Protein AF-A0A3N5V5U7-F1 (afdb_monomer_lite)

Secondary structure (DSSP, 8-state):
----HHHHHTT--------------------GGGSHHHHHHHHHHHHHHHHHHHHHHH---HHHHHHHHHHH-

pLDDT: mean 72.58, std 19.03, range [41.72, 96.12]

Radius of gyration: 24.46 Å; chains: 1; bounding box: 49×42×51 Å

Structure (mmCIF, N/CA/C/O backbone):
data_AF-A0A3N5V5U7-F1
#
_entry.id   AF-A0A3N5V5U7-F1
#
loop_
_atom_site.group_PDB
_atom_site.id
_atom_site.type_symbol
_atom_site.label_atom_id
_atom_site.label_alt_id
_atom_site.label_comp_id
_atom_site.label_asym_id
_atom_site.label_entity_id
_atom_site.label_seq_id
_atom_site.pdbx_PDB_ins_code
_atom_site.Cartn_x
_atom_site.Cartn_y
_atom_site.Cartn_z
_atom_site.occupancy
_atom_site.B_iso_or_equiv
_atom_site.auth_seq_id
_atom_site.auth_comp_id
_atom_site.auth_asym_id
_atom_site.auth_atom_id
_atom_site.pdbx_PDB_model_num
ATOM 1 N N . MET A 1 1 ? 2.915 -37.008 -22.692 1.00 41.72 1 MET A N 1
ATOM 2 C CA . MET A 1 1 ? 3.533 -36.069 -21.731 1.00 41.72 1 MET A CA 1
ATOM 3 C C . MET A 1 1 ? 4.070 -34.882 -22.514 1.00 41.72 1 MET A C 1
ATOM 5 O O . MET A 1 1 ? 4.883 -35.094 -23.403 1.00 41.72 1 MET A O 1
ATOM 9 N N . LYS A 1 2 ? 3.554 -33.668 -22.277 1.00 48.22 2 LYS A N 1
ATOM 10 C CA . LYS A 1 2 ? 4.085 -32.443 -22.893 1.00 48.22 2 LYS A CA 1
ATOM 11 C C . LYS A 1 2 ? 5.264 -31.973 -22.044 1.00 48.22 2 LYS A C 1
ATOM 13 O O . LYS A 1 2 ? 5.064 -31.566 -20.907 1.00 48.22 2 LYS A O 1
ATOM 18 N N . VAL A 1 3 ? 6.463 -32.101 -22.596 1.00 49.94 3 VAL A N 1
ATOM 19 C CA . VAL A 1 3 ? 7.708 -31.582 -22.022 1.00 49.94 3 VAL A CA 1
ATOM 20 C C . VAL A 1 3 ? 7.600 -30.056 -21.976 1.00 49.94 3 VAL A C 1
ATOM 22 O O . VAL A 1 3 ? 7.200 -29.440 -22.968 1.00 49.94 3 VAL A O 1
ATOM 25 N N . SER A 1 4 ? 7.872 -29.468 -20.812 1.00 53.75 4 SER A N 1
ATOM 26 C CA . SER A 1 4 ? 7.767 -28.025 -20.586 1.00 53.75 4 SER A CA 1
ATOM 27 C C . SER A 1 4 ? 8.847 -27.294 -21.384 1.00 53.75 4 SER A C 1
ATOM 29 O O . SER A 1 4 ? 9.989 -27.742 -21.454 1.00 53.75 4 SER A O 1
ATOM 31 N N . GLU A 1 5 ? 8.5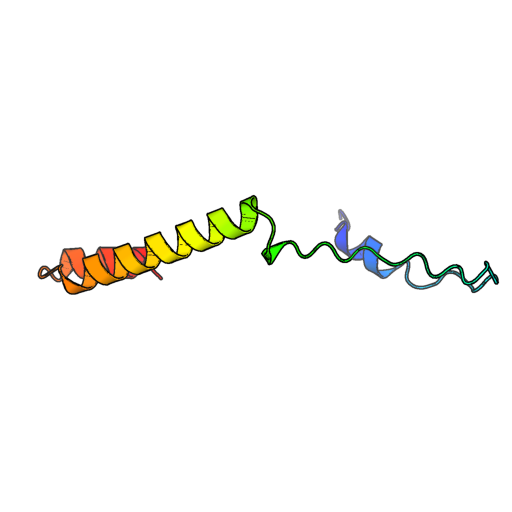01 -26.153 -21.979 1.00 54.47 5 GLU A N 1
ATOM 32 C CA . GLU A 1 5 ? 9.402 -25.318 -22.792 1.00 54.47 5 GLU A CA 1
ATOM 33 C C . GLU A 1 5 ? 10.688 -24.915 -22.040 1.00 54.47 5 GLU A C 1
ATOM 35 O O . GLU A 1 5 ? 11.713 -24.662 -22.667 1.00 54.47 5 GLU A O 1
ATOM 40 N N . LEU A 1 6 ? 10.663 -24.947 -20.702 1.00 49.34 6 LEU A N 1
ATOM 41 C CA . LEU A 1 6 ? 11.817 -24.685 -19.841 1.00 49.34 6 LEU A CA 1
ATOM 42 C C . LEU A 1 6 ? 12.944 -25.723 -19.986 1.00 49.34 6 LEU A C 1
ATOM 44 O O . LEU A 1 6 ? 14.118 -25.367 -19.909 1.00 49.34 6 LEU A O 1
ATOM 48 N N . GLU A 1 7 ? 12.618 -26.995 -20.231 1.00 46.69 7 GLU A N 1
ATOM 49 C CA . GLU A 1 7 ? 13.622 -28.069 -20.325 1.00 46.69 7 GLU A CA 1
ATOM 50 C C . GLU A 1 7 ? 14.394 -28.028 -21.653 1.00 46.69 7 GLU A C 1
ATOM 52 O O . GLU A 1 7 ? 15.523 -28.510 -21.732 1.00 46.69 7 GLU A O 1
ATOM 57 N N . LYS A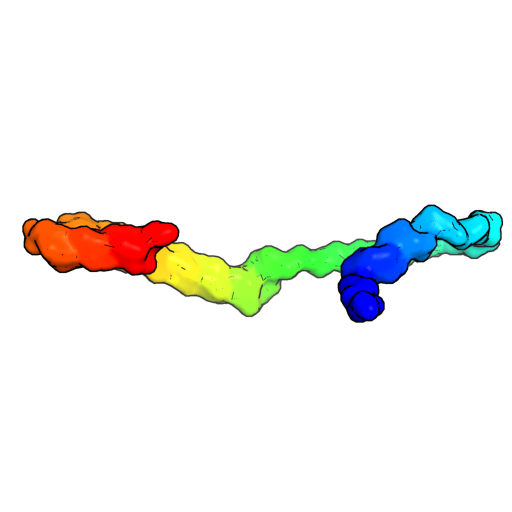 1 8 ? 13.843 -27.378 -22.689 1.00 50.12 8 LYS A N 1
ATOM 58 C CA . LYS A 1 8 ? 14.533 -27.180 -23.977 1.00 50.12 8 LYS A CA 1
ATOM 59 C C . LYS A 1 8 ? 15.680 -26.173 -23.882 1.00 50.12 8 LYS A C 1
ATOM 61 O O . LYS A 1 8 ? 16.646 -26.278 -24.633 1.00 50.12 8 LYS A O 1
ATOM 66 N N . ILE A 1 9 ? 15.595 -25.219 -22.955 1.00 49.19 9 ILE A N 1
ATOM 67 C CA . ILE A 1 9 ? 16.597 -24.155 -22.793 1.00 49.19 9 ILE A CA 1
ATOM 68 C C . ILE A 1 9 ? 17.887 -24.721 -22.179 1.00 49.19 9 ILE A C 1
ATOM 70 O O . ILE A 1 9 ? 18.977 -24.242 -22.478 1.00 49.19 9 ILE A O 1
ATOM 74 N N . SER A 1 10 ? 17.794 -25.793 -21.384 1.00 46.34 10 SER A N 1
ATOM 75 C CA . SER A 1 10 ? 18.956 -26.363 -20.692 1.00 46.34 10 SER A CA 1
ATOM 76 C C . SER A 1 10 ? 19.864 -27.229 -21.578 1.00 46.34 10 SER A C 1
ATOM 78 O O . SER A 1 10 ? 20.967 -27.565 -21.152 1.00 46.34 10 SER A O 1
ATOM 80 N N . VAL A 1 11 ? 19.430 -27.603 -22.789 1.00 48.91 11 VAL A N 1
ATOM 81 C CA . VAL A 1 11 ? 20.172 -28.528 -23.673 1.00 48.91 11 VAL A CA 1
ATOM 82 C C . VAL A 1 11 ? 20.993 -27.802 -24.750 1.00 48.91 11 VAL A C 1
ATOM 84 O O . VAL A 1 11 ? 21.926 -28.379 -25.299 1.00 48.91 11 VAL A O 1
ATOM 87 N N . MET A 1 12 ? 20.759 -26.510 -25.003 1.00 46.00 12 MET A N 1
ATOM 88 C CA . MET A 1 12 ? 21.582 -25.714 -25.937 1.00 46.00 12 MET A CA 1
ATOM 89 C C . MET A 1 12 ? 22.909 -25.214 -25.332 1.00 46.00 12 MET A C 1
ATOM 91 O O . MET A 1 12 ? 23.480 -24.219 -25.767 1.00 46.00 12 MET A O 1
ATOM 95 N N . GLY A 1 13 ? 23.431 -25.922 -24.333 1.00 48.19 13 GLY A N 1
ATOM 96 C CA . GLY A 1 13 ? 24.714 -25.647 -23.692 1.00 48.19 13 GLY A CA 1
ATOM 97 C C . GLY A 1 13 ? 25.886 -26.445 -24.263 1.00 48.19 13 GLY A C 1
ATOM 98 O O . GLY A 1 13 ? 26.740 -26.850 -23.485 1.00 48.19 13 GLY A O 1
ATOM 99 N N . ALA A 1 14 ? 25.936 -26.733 -25.569 1.00 53.62 14 ALA A N 1
ATOM 100 C CA . ALA A 1 14 ? 27.128 -27.315 -26.203 1.00 53.62 14 ALA A CA 1
ATOM 101 C C . ALA A 1 14 ? 27.086 -27.201 -27.739 1.00 53.62 14 ALA A C 1
ATOM 103 O O . ALA A 1 14 ? 26.652 -28.129 -28.417 1.00 53.62 14 ALA A O 1
ATOM 104 N N . ILE A 1 15 ? 27.575 -26.092 -28.304 1.00 48.94 15 ILE A N 1
ATOM 105 C CA . ILE A 1 15 ? 28.001 -26.051 -29.715 1.00 48.94 15 ILE A CA 1
ATOM 106 C C . ILE A 1 15 ? 29.485 -25.630 -29.769 1.00 48.94 15 ILE A C 1
ATOM 108 O O . ILE A 1 15 ? 29.872 -24.721 -29.027 1.00 48.94 15 ILE A O 1
ATOM 112 N N . PRO A 1 16 ? 30.342 -26.316 -30.558 1.00 44.56 16 PRO A N 1
ATOM 113 C CA . PRO A 1 16 ? 31.798 -26.162 -30.519 1.00 44.56 16 PRO A CA 1
ATOM 114 C C . PRO A 1 16 ? 32.296 -24.813 -31.045 1.00 44.56 16 PRO A C 1
ATOM 116 O O . PRO A 1 16 ? 31.704 -24.202 -31.927 1.00 44.56 16 PRO A O 1
ATOM 119 N N . ARG A 1 17 ? 33.442 -24.388 -30.500 1.00 55.16 17 ARG A N 1
ATOM 120 C CA . ARG A 1 17 ? 34.158 -23.147 -30.821 1.00 55.16 17 ARG A CA 1
ATOM 121 C C . ARG A 1 17 ? 34.642 -23.127 -32.273 1.00 55.16 17 ARG A C 1
ATOM 123 O O . ARG A 1 17 ? 35.671 -23.734 -32.568 1.00 55.16 17 ARG A O 1
ATOM 130 N N . GLU A 1 18 ? 34.018 -22.315 -33.114 1.00 46.31 18 GLU A N 1
ATOM 131 C CA . GLU A 1 18 ? 34.691 -21.747 -34.282 1.00 46.31 18 GLU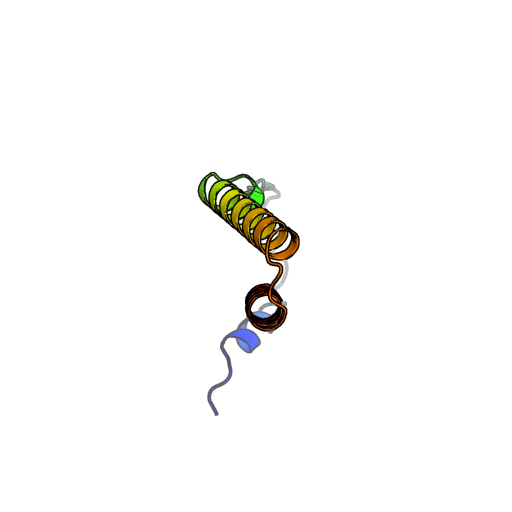 A CA 1
ATOM 132 C C . GLU A 1 18 ? 35.056 -20.287 -34.004 1.00 46.31 18 GLU A C 1
ATOM 134 O O . GLU A 1 18 ? 34.309 -19.526 -33.389 1.00 46.31 18 GLU A O 1
ATOM 139 N N . ARG A 1 19 ? 36.301 -19.940 -34.345 1.00 51.56 19 ARG A N 1
ATOM 140 C CA . ARG A 1 19 ? 36.902 -18.620 -34.139 1.00 51.56 19 ARG A CA 1
ATOM 141 C C . ARG A 1 19 ? 36.201 -17.601 -35.032 1.00 51.56 19 ARG A C 1
ATOM 143 O O . ARG A 1 19 ? 36.671 -17.327 -36.130 1.00 51.56 19 ARG A O 1
ATOM 150 N N . GLU A 1 20 ? 35.148 -16.984 -34.528 1.00 43.34 20 GLU A N 1
ATOM 151 C CA . GLU A 1 20 ? 34.630 -15.748 -35.102 1.00 43.34 20 GLU A CA 1
ATOM 152 C C . GLU A 1 20 ? 35.190 -14.550 -34.335 1.00 43.34 20 GLU A C 1
ATOM 154 O O . GLU A 1 20 ? 35.409 -14.580 -33.122 1.00 43.34 20 GLU A O 1
ATOM 159 N N . SER A 1 21 ? 35.561 -13.531 -35.106 1.00 51.41 21 SER A N 1
ATOM 160 C CA . SER A 1 21 ? 36.288 -12.337 -34.692 1.00 51.41 21 SER A CA 1
ATOM 161 C C . SER A 1 21 ? 35.772 -11.753 -33.378 1.00 51.41 21 SER A C 1
ATOM 163 O O . SER A 1 21 ? 34.574 -11.520 -33.232 1.00 51.41 21 SER A O 1
ATOM 165 N N . ARG A 1 22 ? 36.693 -11.433 -32.459 1.00 53.59 22 ARG A N 1
ATOM 166 C CA . ARG A 1 22 ? 36.416 -10.642 -31.253 1.00 53.59 22 ARG A CA 1
ATOM 167 C C . ARG A 1 22 ? 36.063 -9.203 -31.632 1.00 53.59 22 ARG A C 1
ATOM 169 O O . ARG A 1 22 ? 36.859 -8.292 -31.439 1.00 53.59 22 ARG A O 1
ATOM 176 N N . VAL A 1 23 ? 34.879 -8.996 -32.182 1.00 54.66 23 VAL A N 1
ATOM 177 C CA . VAL A 1 23 ? 34.176 -7.740 -31.977 1.00 54.66 23 VAL A CA 1
ATOM 178 C C . VAL A 1 23 ? 33.300 -8.028 -30.773 1.00 54.66 23 VAL A C 1
ATOM 180 O O . VAL A 1 23 ? 32.265 -8.674 -30.902 1.00 54.66 23 VAL A O 1
ATOM 183 N N . GLU A 1 24 ? 33.774 -7.649 -29.585 1.00 56.97 24 GLU A N 1
ATOM 184 C CA . GLU A 1 24 ? 32.904 -7.524 -28.417 1.00 56.97 24 GLU A CA 1
ATOM 185 C C . GLU A 1 24 ? 31.796 -6.549 -28.814 1.00 56.97 24 GLU A C 1
ATOM 187 O O . GLU A 1 24 ? 31.955 -5.331 -28.751 1.00 56.97 24 GLU A O 1
ATOM 192 N N . GLN A 1 25 ? 30.678 -7.079 -29.310 1.00 56.28 25 GLN A N 1
ATOM 193 C CA . GLN A 1 25 ? 29.450 -6.314 -29.360 1.00 56.28 25 GLN A CA 1
ATOM 194 C C . GLN A 1 25 ? 29.144 -5.991 -27.907 1.00 56.28 25 GLN A C 1
ATOM 196 O O . GLN A 1 25 ? 28.892 -6.896 -27.109 1.00 56.28 25 GLN A O 1
ATOM 201 N N . SER A 1 26 ? 29.250 -4.712 -27.545 1.00 59.47 26 SER A N 1
ATOM 202 C CA . SER A 1 26 ? 28.874 -4.253 -26.219 1.00 59.47 26 SER A CA 1
ATOM 203 C C . SER A 1 26 ? 27.424 -4.666 -26.003 1.00 59.47 26 SER A C 1
ATOM 205 O O . SER A 1 26 ? 26.517 -4.117 -26.632 1.00 59.47 26 SER A O 1
ATOM 207 N N . ALA A 1 27 ? 27.200 -5.676 -25.168 1.00 59.94 27 ALA A N 1
ATOM 208 C CA . ALA A 1 27 ? 25.859 -6.045 -24.772 1.00 59.94 27 ALA A CA 1
ATOM 209 C C . ALA A 1 27 ? 25.255 -4.816 -24.086 1.00 59.94 27 ALA A C 1
ATOM 211 O O . ALA A 1 27 ? 25.728 -4.386 -23.033 1.00 59.94 27 ALA A O 1
ATOM 212 N N . TYR A 1 28 ? 24.254 -4.203 -24.716 1.00 59.12 28 TYR A N 1
ATOM 213 C CA . TYR A 1 28 ? 23.507 -3.117 -24.102 1.00 59.12 28 TYR A CA 1
ATOM 214 C C . TYR A 1 28 ? 22.767 -3.694 -22.894 1.00 59.12 28 TYR A C 1
ATOM 216 O O . TYR A 1 28 ? 21.755 -4.379 -23.036 1.00 59.12 28 TYR A O 1
ATOM 224 N N . CYS A 1 29 ? 23.290 -3.448 -21.694 1.00 61.91 29 CYS A N 1
ATOM 225 C CA . CYS A 1 29 ? 22.572 -3.732 -20.464 1.00 61.91 29 CYS A CA 1
ATOM 226 C C . CYS A 1 29 ? 21.474 -2.673 -20.326 1.00 61.91 29 CYS A C 1
ATOM 228 O O . CYS A 1 29 ? 21.741 -1.526 -19.971 1.00 61.91 29 CYS A O 1
ATOM 230 N N . ILE A 1 30 ? 20.240 -3.025 -20.686 1.00 63.03 30 ILE A N 1
ATOM 231 C CA . ILE A 1 30 ? 19.093 -2.155 -20.437 1.00 63.03 30 ILE A CA 1
ATOM 232 C C . ILE A 1 30 ? 18.796 -2.237 -18.940 1.00 63.03 30 ILE A C 1
ATOM 234 O O . ILE A 1 30 ? 18.277 -3.239 -18.451 1.00 63.03 30 ILE A O 1
ATOM 238 N N . GLU A 1 31 ? 19.123 -1.181 -18.198 1.00 65.88 31 GLU A N 1
ATOM 239 C CA . GLU A 1 31 ? 18.722 -1.049 -16.798 1.00 65.88 31 GLU A CA 1
ATOM 240 C C . GLU A 1 31 ? 17.209 -0.801 -16.710 1.00 65.88 31 GLU A C 1
ATOM 242 O O . GLU A 1 31 ? 16.728 0.333 -16.668 1.00 65.88 31 GLU A O 1
ATOM 247 N N . TYR A 1 32 ? 16.432 -1.884 -16.679 1.00 65.88 32 TYR A N 1
ATOM 248 C CA . TYR A 1 32 ? 14.969 -1.828 -16.607 1.00 65.88 32 TYR A CA 1
ATOM 249 C C . TYR A 1 32 ? 14.458 -1.071 -15.375 1.00 65.88 32 TYR A C 1
ATOM 25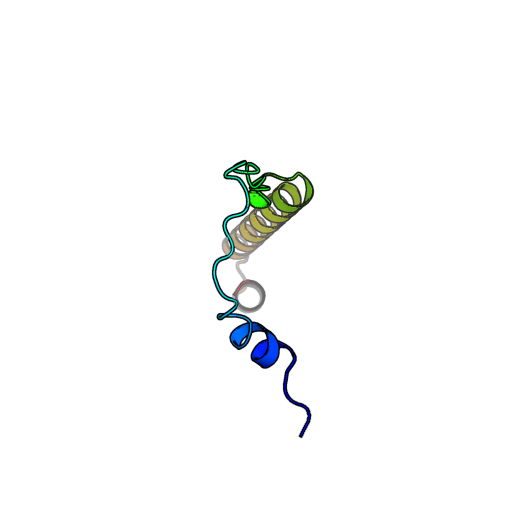1 O O . TYR A 1 32 ? 13.424 -0.415 -15.440 1.00 65.88 32 TYR A O 1
ATOM 259 N N . LEU A 1 33 ? 15.200 -1.094 -14.265 1.00 61.09 33 LEU A N 1
ATOM 260 C CA . LEU A 1 33 ? 14.780 -0.480 -13.001 1.00 61.09 33 LEU A CA 1
ATOM 261 C C . LEU A 1 33 ? 14.629 1.047 -13.076 1.00 61.09 33 LEU A C 1
ATOM 263 O O . LEU A 1 33 ? 13.858 1.605 -12.298 1.00 61.09 33 LEU A O 1
ATOM 267 N N . ASN A 1 34 ? 15.332 1.701 -14.005 1.00 67.69 34 ASN A N 1
ATOM 268 C CA . ASN A 1 34 ? 15.322 3.155 -14.170 1.00 67.69 34 ASN A CA 1
ATOM 269 C C . ASN A 1 34 ? 14.458 3.620 -15.350 1.00 67.69 34 ASN A C 1
ATOM 271 O O . ASN A 1 34 ? 14.356 4.824 -15.595 1.00 67.69 34 ASN A O 1
ATOM 275 N N . GLN A 1 35 ? 13.815 2.703 -16.083 1.00 81.31 35 GLN A N 1
ATOM 276 C CA . GLN A 1 35 ? 12.905 3.118 -17.144 1.00 81.31 35 GLN A CA 1
ATOM 277 C C . GLN A 1 35 ? 11.626 3.735 -16.559 1.00 81.31 35 GLN A C 1
ATOM 279 O O . GLN A 1 35 ? 11.147 3.279 -15.514 1.00 81.31 35 GLN A O 1
ATOM 284 N N . PRO A 1 36 ? 11.033 4.735 -17.242 1.00 83.19 36 PRO A N 1
ATOM 285 C CA . PRO A 1 36 ? 9.901 5.497 -16.717 1.00 83.19 36 PRO A CA 1
ATOM 286 C C . PRO A 1 36 ? 8.750 4.628 -16.207 1.00 83.19 36 PRO A C 1
ATOM 288 O O . PRO A 1 36 ? 8.250 4.869 -15.115 1.00 83.19 36 PRO A O 1
ATOM 291 N N . PHE A 1 37 ? 8.387 3.574 -16.945 1.00 84.06 37 PHE A N 1
ATOM 292 C CA . PHE A 1 37 ? 7.321 2.653 -16.551 1.00 84.06 37 PHE A CA 1
ATOM 293 C C . PHE A 1 37 ? 7.587 1.989 -15.190 1.00 84.06 37 PHE A C 1
ATOM 295 O O . PHE A 1 37 ? 6.755 2.065 -14.288 1.00 84.06 37 PHE A O 1
ATOM 302 N N . TYR A 1 38 ? 8.761 1.374 -15.016 1.00 82.62 38 TYR A N 1
ATOM 303 C CA . TYR A 1 38 ? 9.096 0.658 -13.783 1.00 82.62 38 TYR A CA 1
ATOM 304 C C . TYR A 1 38 ? 9.322 1.607 -12.608 1.00 82.62 38 TYR A C 1
ATOM 306 O O . TYR A 1 38 ? 8.967 1.269 -11.478 1.00 82.62 38 TYR A O 1
ATOM 314 N N . LYS A 1 39 ? 9.855 2.807 -12.867 1.00 84.94 39 LYS A N 1
ATOM 315 C CA . LYS A 1 39 ? 9.962 3.859 -11.855 1.00 84.94 39 LYS A CA 1
ATOM 316 C C . LYS A 1 39 ? 8.577 4.290 -11.367 1.00 84.94 39 LYS A C 1
ATOM 318 O O . LYS A 1 39 ? 8.324 4.241 -10.171 1.00 84.94 39 LYS A O 1
ATOM 323 N N . SER A 1 40 ? 7.663 4.628 -12.277 1.00 87.81 40 SER A N 1
ATOM 324 C CA . SER A 1 40 ? 6.295 5.019 -11.919 1.00 87.81 40 SER A CA 1
ATOM 325 C C . SER A 1 40 ? 5.542 3.911 -11.183 1.00 87.81 40 SER A C 1
ATOM 327 O O . SER A 1 40 ? 4.837 4.193 -10.218 1.00 87.81 40 SER A O 1
ATOM 329 N N . LEU A 1 41 ? 5.717 2.650 -11.592 1.00 88.06 41 LEU A N 1
ATOM 330 C CA . LEU A 1 41 ? 5.134 1.505 -10.895 1.00 88.06 41 LEU A CA 1
ATOM 331 C C . LEU A 1 41 ? 5.688 1.367 -9.469 1.00 88.06 41 LEU A C 1
ATOM 333 O O . LEU A 1 41 ? 4.919 1.186 -8.527 1.00 88.06 41 LEU A O 1
ATOM 337 N N . ARG A 1 42 ? 7.009 1.493 -9.293 1.00 88.69 42 ARG A N 1
ATOM 338 C CA . ARG A 1 42 ? 7.645 1.468 -7.968 1.00 88.69 42 ARG A CA 1
ATOM 339 C C . ARG A 1 42 ? 7.121 2.597 -7.083 1.00 88.69 42 ARG A C 1
ATOM 341 O O . ARG A 1 42 ? 6.730 2.335 -5.950 1.00 88.69 42 ARG A O 1
ATOM 348 N N . ASP A 1 43 ? 7.087 3.821 -7.598 1.00 90.94 43 ASP A N 1
ATOM 349 C CA . ASP A 1 43 ? 6.634 4.998 -6.851 1.00 90.94 43 ASP A CA 1
ATOM 350 C C . ASP A 1 43 ? 5.160 4.852 -6.427 1.00 90.94 43 ASP A C 1
ATOM 352 O O . ASP A 1 43 ? 4.794 5.187 -5.296 1.00 90.94 43 ASP A O 1
ATOM 356 N N . MET A 1 44 ? 4.321 4.279 -7.298 1.00 94.19 44 MET A N 1
ATOM 357 C CA . MET A 1 44 ? 2.925 3.957 -6.991 1.00 94.19 44 MET A CA 1
ATOM 358 C C . MET A 1 44 ? 2.813 2.928 -5.860 1.00 94.19 44 MET A C 1
ATOM 360 O O . MET A 1 44 ? 2.067 3.154 -4.908 1.00 94.19 44 MET A O 1
ATOM 364 N N . ILE A 1 45 ? 3.575 1.830 -5.927 1.00 91.56 45 ILE A N 1
ATOM 365 C CA . ILE A 1 45 ? 3.582 0.790 -4.886 1.00 91.56 45 ILE A CA 1
ATOM 366 C C . ILE A 1 45 ? 4.026 1.376 -3.540 1.00 91.56 45 ILE A C 1
ATOM 368 O O . ILE A 1 45 ? 3.356 1.168 -2.530 1.00 91.56 45 ILE A O 1
ATOM 372 N N . VAL A 1 46 ? 5.112 2.153 -3.523 1.00 92.62 46 VAL A N 1
ATOM 373 C CA . VAL A 1 46 ? 5.613 2.808 -2.302 1.00 92.62 46 VAL A CA 1
ATOM 374 C C . VAL A 1 46 ? 4.552 3.737 -1.709 1.00 92.62 46 VAL A C 1
ATOM 376 O O . VAL A 1 46 ? 4.292 3.695 -0.507 1.00 92.62 46 VAL A O 1
ATOM 379 N N . THR A 1 47 ? 3.882 4.529 -2.550 1.00 96.12 47 THR A N 1
ATOM 380 C CA . THR A 1 47 ? 2.805 5.433 -2.116 1.00 96.12 47 THR A CA 1
ATOM 381 C C . THR A 1 47 ? 1.625 4.671 -1.510 1.00 96.12 47 THR A C 1
ATOM 383 O O . THR A 1 47 ? 1.075 5.090 -0.486 1.00 96.12 47 THR A O 1
ATOM 386 N N . GLN A 1 48 ? 1.244 3.542 -2.113 1.00 93.75 48 GLN A N 1
ATOM 387 C CA . GLN A 1 48 ? 0.164 2.696 -1.613 1.00 93.75 48 GLN A CA 1
ATOM 388 C C . GLN A 1 48 ? 0.508 2.111 -0.238 1.00 93.75 48 GLN A C 1
ATOM 390 O O . GLN A 1 48 ? -0.303 2.214 0.681 1.00 93.75 48 GLN A O 1
ATOM 395 N N . ILE A 1 49 ? 1.725 1.581 -0.066 1.00 91.12 49 ILE A N 1
ATOM 396 C CA . ILE A 1 49 ? 2.200 1.036 1.216 1.00 91.12 49 ILE A CA 1
ATOM 397 C C . ILE A 1 49 ? 2.145 2.109 2.306 1.00 91.12 49 ILE A C 1
ATOM 399 O O . ILE A 1 49 ? 1.502 1.906 3.335 1.00 91.12 49 ILE A O 1
ATOM 403 N N . SER A 1 50 ? 2.722 3.289 2.056 1.00 93.50 50 SER A N 1
ATOM 404 C CA . SER A 1 50 ? 2.685 4.398 3.019 1.00 93.50 50 SER A CA 1
ATOM 405 C C . SER A 1 50 ? 1.259 4.840 3.365 1.00 93.50 50 SER A C 1
ATOM 407 O O . SER A 1 50 ? 0.994 5.293 4.481 1.00 93.50 50 SER A O 1
ATOM 409 N N . SER A 1 51 ? 0.321 4.720 2.424 1.00 93.56 51 SER A N 1
ATOM 410 C CA . SER A 1 51 ? -1.088 5.043 2.660 1.00 93.56 51 SER A CA 1
ATOM 411 C C . SER A 1 51 ? -1.759 4.005 3.562 1.00 93.56 51 SER A C 1
ATOM 413 O O . SER A 1 51 ? -2.450 4.389 4.507 1.00 93.56 51 SER A O 1
ATOM 415 N N . CYS A 1 52 ? -1.502 2.712 3.339 1.00 91.25 52 CYS A N 1
ATOM 416 C CA . CYS A 1 52 ? -1.982 1.629 4.202 1.00 91.25 52 CYS A CA 1
ATOM 417 C C . CYS A 1 52 ? -1.408 1.732 5.624 1.00 91.25 52 CYS A C 1
ATOM 419 O O . CYS A 1 52 ? -2.153 1.613 6.595 1.00 91.25 52 CYS A O 1
ATOM 421 N N . GLU A 1 53 ? -0.115 2.034 5.772 1.00 91.88 53 GLU A N 1
ATOM 422 C CA . GLU A 1 53 ? 0.521 2.250 7.081 1.00 91.88 53 GLU A CA 1
ATOM 423 C C . GLU A 1 53 ? -0.129 3.408 7.850 1.00 91.88 53 GLU A C 1
ATOM 425 O O . GLU A 1 53 ? -0.463 3.278 9.030 1.00 91.88 53 GLU A O 1
ATOM 430 N N . ARG A 1 54 ? -0.377 4.541 7.179 1.00 93.94 54 ARG A N 1
ATOM 431 C CA . ARG A 1 54 ? -1.089 5.680 7.783 1.00 93.94 54 ARG A CA 1
ATOM 432 C C . ARG A 1 54 ? -2.516 5.318 8.170 1.00 93.94 54 ARG A C 1
ATOM 434 O O . ARG A 1 54 ? -2.975 5.713 9.243 1.00 93.94 54 ARG A O 1
ATOM 441 N N . LEU A 1 55 ? -3.215 4.569 7.320 1.00 93.19 55 LEU A N 1
ATOM 442 C CA . LEU A 1 55 ? -4.567 4.104 7.606 1.00 93.19 55 LEU A CA 1
ATOM 443 C C . LEU A 1 55 ? -4.578 3.197 8.844 1.00 93.19 55 LEU A C 1
ATOM 445 O O . LEU A 1 55 ? -5.412 3.392 9.727 1.00 93.19 55 LEU A O 1
ATOM 449 N N . LEU A 1 56 ? -3.609 2.287 8.975 1.00 91.62 56 LEU A N 1
ATOM 450 C CA . LEU A 1 56 ? -3.438 1.447 10.163 1.00 91.62 56 LEU A CA 1
ATOM 451 C C . LEU A 1 56 ? -3.215 2.267 11.432 1.00 91.62 56 LEU A C 1
ATOM 453 O O . LEU A 1 56 ? -3.841 1.984 12.450 1.00 91.62 56 LEU A O 1
ATOM 457 N N . ILE A 1 57 ? -2.346 3.279 11.392 1.00 91.56 57 ILE A N 1
ATOM 458 C CA . ILE A 1 57 ? -2.068 4.148 12.548 1.00 91.56 57 ILE A CA 1
ATOM 459 C C . ILE A 1 57 ? -3.338 4.881 12.997 1.00 91.56 57 ILE A C 1
ATOM 461 O O . ILE A 1 57 ? -3.616 4.954 14.194 1.00 91.56 57 ILE A O 1
ATOM 465 N N . ASN A 1 58 ? -4.119 5.392 12.046 1.00 94.00 58 ASN A N 1
ATOM 466 C CA . ASN A 1 58 ? -5.286 6.226 12.333 1.00 94.00 58 ASN A CA 1
ATOM 467 C C . ASN A 1 58 ? -6.549 5.425 12.687 1.00 94.00 58 ASN A C 1
ATOM 469 O O . ASN A 1 58 ? -7.480 5.974 13.284 1.00 94.00 58 ASN A O 1
ATOM 473 N N . THR A 1 59 ? -6.598 4.138 12.342 1.00 93.62 59 THR A N 1
ATOM 474 C CA . THR A 1 59 ? -7.765 3.284 12.589 1.00 93.62 59 THR A CA 1
ATOM 475 C C . THR A 1 59 ? -7.789 2.805 14.039 1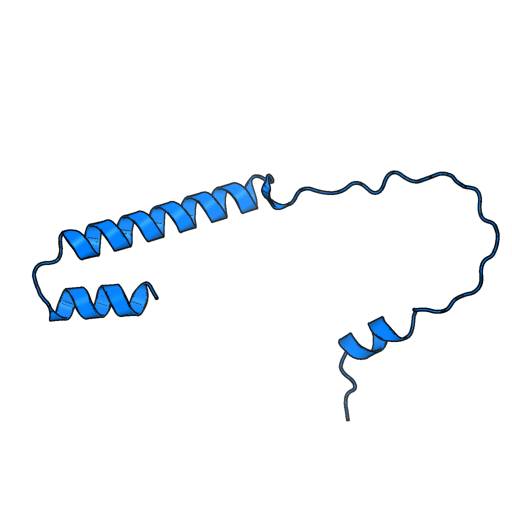.00 93.62 59 THR A C 1
ATOM 477 O O . THR A 1 59 ? -6.926 2.046 14.484 1.00 93.62 59 THR A O 1
ATOM 480 N N . LYS A 1 60 ? -8.810 3.250 14.782 1.00 93.56 60 LYS A N 1
ATOM 481 C CA . LYS A 1 60 ? -9.006 2.934 16.211 1.00 93.56 60 LYS A CA 1
ATOM 482 C C . LYS A 1 60 ? -9.770 1.633 16.441 1.00 93.56 60 LYS A C 1
ATOM 484 O O . LYS A 1 60 ? -9.626 1.009 17.488 1.00 93.56 60 LYS A O 1
ATOM 489 N N . ARG A 1 61 ? -10.614 1.255 15.485 1.00 95.81 61 ARG A N 1
ATOM 490 C CA . ARG A 1 61 ? -11.453 0.063 15.555 1.00 95.81 61 ARG A CA 1
ATOM 491 C C . ARG A 1 61 ? -10.642 -1.176 15.205 1.00 95.81 61 ARG A C 1
ATOM 493 O O . ARG A 1 61 ? -9.979 -1.226 14.173 1.00 95.81 61 ARG A O 1
ATOM 500 N N . LEU A 1 62 ? -10.672 -2.162 16.095 1.00 92.00 62 LEU A N 1
ATOM 501 C CA . LEU A 1 62 ? -9.810 -3.338 16.004 1.00 92.00 62 LEU A CA 1
ATOM 502 C C . LEU A 1 62 ? -10.210 -4.256 14.838 1.00 92.00 62 LEU A C 1
ATOM 504 O O . LEU A 1 62 ? -9.346 -4.810 14.168 1.00 92.00 62 LEU A O 1
ATOM 508 N N . ASP A 1 63 ? -11.506 -4.354 14.546 1.00 93.38 6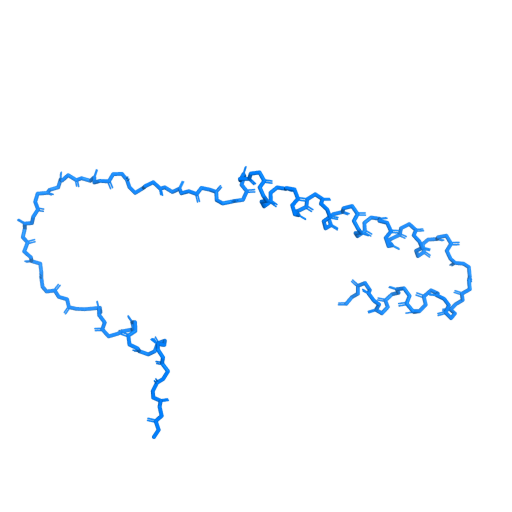3 ASP A N 1
ATOM 509 C CA . ASP A 1 63 ? -12.057 -5.058 13.387 1.00 93.38 63 ASP A CA 1
ATOM 510 C C . ASP A 1 63 ? -11.598 -4.436 12.060 1.00 93.38 63 ASP A C 1
ATOM 512 O O . ASP A 1 63 ? -11.085 -5.141 11.193 1.00 93.38 63 ASP A O 1
ATOM 516 N N . GLU A 1 64 ? -11.692 -3.113 11.934 1.00 90.94 64 GLU A N 1
ATOM 517 C CA . GLU A 1 64 ? -11.239 -2.379 10.745 1.00 90.94 64 GLU A CA 1
ATOM 518 C C . GLU A 1 64 ? -9.714 -2.481 10.571 1.00 90.94 64 GLU A C 1
ATOM 520 O O . GLU A 1 64 ? -9.218 -2.723 9.470 1.00 90.94 64 GLU A O 1
ATOM 525 N N . ARG A 1 65 ? -8.955 -2.386 11.671 1.00 91.75 65 ARG A N 1
ATOM 526 C CA . ARG A 1 65 ? -7.492 -2.529 11.662 1.00 91.75 65 ARG A CA 1
ATOM 527 C C . ARG A 1 65 ? -7.050 -3.915 11.184 1.00 91.75 65 ARG A C 1
ATOM 529 O O . ARG A 1 65 ? -6.115 -4.003 10.391 1.00 91.75 65 ARG A O 1
ATOM 536 N N . ASN A 1 66 ? -7.726 -4.977 11.625 1.00 89.44 66 ASN A N 1
ATOM 537 C CA . ASN A 1 66 ? -7.425 -6.350 11.211 1.00 89.44 66 ASN A CA 1
ATOM 538 C C . ASN A 1 66 ? -7.637 -6.558 9.706 1.00 89.44 66 ASN A C 1
ATOM 540 O O . ASN A 1 66 ? -6.832 -7.233 9.066 1.00 89.44 66 ASN A O 1
ATOM 544 N N . VAL A 1 67 ? -8.694 -5.965 9.137 1.00 90.06 67 VAL A N 1
ATOM 545 C CA . VAL A 1 67 ? -8.940 -6.004 7.686 1.00 90.06 67 VAL A CA 1
ATOM 546 C C . VAL A 1 67 ? -7.786 -5.339 6.941 1.00 90.06 67 VAL A C 1
ATOM 548 O O . VAL A 1 67 ? -7.212 -5.945 6.043 1.00 90.06 67 VAL A O 1
ATOM 551 N N . ILE A 1 68 ? -7.376 -4.139 7.360 1.00 86.75 68 ILE A N 1
ATOM 552 C CA . ILE A 1 68 ? -6.283 -3.416 6.697 1.00 86.75 68 ILE A CA 1
ATOM 553 C C . ILE A 1 68 ? -4.961 -4.196 6.795 1.00 86.75 68 ILE A C 1
ATOM 555 O O . ILE A 1 68 ? -4.230 -4.276 5.810 1.00 86.75 68 ILE A O 1
ATOM 559 N N . GLN A 1 69 ? -4.650 -4.809 7.945 1.00 86.75 69 GLN A N 1
ATOM 560 C CA . GLN A 1 69 ? -3.438 -5.629 8.091 1.00 86.75 69 GLN A CA 1
ATOM 561 C C . GLN A 1 69 ? -3.440 -6.841 7.159 1.00 86.75 69 GLN A C 1
ATOM 563 O O . GLN A 1 69 ? -2.395 -7.170 6.607 1.00 86.75 69 GLN A O 1
ATOM 568 N N . ARG A 1 70 ? -4.596 -7.486 6.971 1.00 88.62 70 ARG A N 1
ATOM 569 C CA . ARG A 1 70 ? -4.734 -8.653 6.093 1.00 88.62 70 ARG A CA 1
ATOM 570 C C . ARG A 1 70 ? -4.534 -8.312 4.622 1.00 88.62 70 ARG A C 1
ATOM 572 O O . ARG A 1 70 ? -3.928 -9.092 3.913 1.00 88.62 70 ARG A O 1
ATOM 579 N N . GLU A 1 71 ? -5.052 -7.175 4.174 1.00 83.50 71 GLU A N 1
ATOM 580 C CA . GLU A 1 71 ? -4.955 -6.759 2.768 1.00 83.50 71 GLU A CA 1
ATOM 581 C C . GLU A 1 71 ? -3.585 -6.137 2.424 1.00 83.50 71 GLU A C 1
ATOM 583 O O . GLU A 1 71 ? -3.288 -5.900 1.256 1.00 83.50 71 GLU A O 1
ATOM 588 N N . THR A 1 72 ? -2.748 -5.846 3.431 1.00 79.19 72 THR A N 1
ATOM 589 C CA . THR A 1 72 ? -1.411 -5.245 3.248 1.00 79.19 72 THR A CA 1
ATOM 590 C C . THR A 1 72 ? -0.270 -6.282 3.253 1.00 79.19 72 THR A C 1
ATOM 592 O O . THR A 1 72 ? 0.811 -5.966 2.757 1.00 79.19 72 THR A O 1
ATOM 595 N N . LEU A 1 73 ? -0.479 -7.488 3.809 1.00 64.25 73 LEU A N 1
ATOM 596 C CA . LEU A 1 73 ? 0.511 -8.578 3.948 1.00 64.25 73 LEU A CA 1
ATOM 597 C C . LEU A 1 73 ? 0.219 -9.743 2.996 1.00 64.25 73 LEU A C 1
ATOM 599 O O . LEU A 1 73 ? 1.201 -10.301 2.458 1.00 64.25 73 LEU A O 1
#

Sequence (73 aa):
MKVSELEKISVMGAIPRERESRVEQSAYCIEYLNQPFYKSLRDMIVTQISSCERLLINTKRLDERNVIQRETL

Foldseek 3Di:
DDDDPVVVVVPPPDDDDDDDDPPPPPDPPPPPCPDPVNVVVVVVVVVVLVVLVVVLVPDPDPVVNVVSVVVND